Protein AF-A0A521ZSI4-F1 (afdb_monomer)

Foldseek 3Di:
DDDDDDDPPPPPPVVLVVLLVVLVVPPQDPDPVSSVVSSVVVVVVVVCVVVVVQDPDPCSVVSVVVVVVVVVVVVVVVVCVVCPDPVNCVVCVVVVVVVVVVVPDPDDPVHDDDDDDDDPVVVVD

Mean predicted aligned error: 13.72 Å

pLDDT: mean 78.29, std 17.26, range [37.66, 97.56]

Sequence (125 aa):
MSAQLQAQTGALAESVSLLDDIVAKSKVAKTDTEHARAKDIIGELVKEVLDGTVVVSDNLSANIDARIAEIDQLISDQLSEVMHGAEFQKLESSWTGLQYLCKQTSTGEQMKIKVLNTTKKELVK

Structure (mmCIF, N/CA/C/O backbone):
data_AF-A0A521ZSI4-F1
#
_entry.id   AF-A0A521ZSI4-F1
#
loop_
_atom_site.group_PDB
_atom_site.id
_atom_site.type_symbol
_atom_site.label_atom_id
_atom_site.label_alt_id
_atom_site.label_comp_id
_atom_site.label_asym_id
_atom_site.label_entity_id
_atom_site.label_seq_id
_atom_site.pdbx_PDB_ins_code
_atom_site.Cartn_x
_atom_site.Cartn_y
_atom_site.Cartn_z
_atom_site.occupancy
_atom_site.B_iso_or_equiv
_atom_site.auth_seq_id
_atom_site.auth_comp_id
_atom_site.auth_asym_id
_atom_site.auth_atom_id
_atom_site.pdbx_PDB_model_num
ATOM 1 N N . MET A 1 1 ? 47.271 -36.441 -29.310 1.00 38.53 1 MET A N 1
ATOM 2 C CA . MET A 1 1 ? 46.309 -35.672 -30.128 1.00 38.53 1 MET A CA 1
ATOM 3 C C . MET A 1 1 ? 45.160 -35.245 -29.230 1.00 38.53 1 MET A C 1
ATOM 5 O O . MET A 1 1 ? 44.191 -35.973 -29.087 1.00 38.53 1 MET A O 1
ATOM 9 N N . SER A 1 2 ? 45.317 -34.117 -28.545 1.00 38.22 2 SER A N 1
ATOM 10 C CA . SER A 1 2 ? 44.300 -33.514 -27.682 1.00 38.22 2 SER A CA 1
ATOM 11 C C . SER A 1 2 ? 43.728 -32.308 -28.420 1.00 38.22 2 SER A C 1
ATOM 13 O O . SER A 1 2 ? 44.367 -31.259 -28.472 1.00 38.22 2 SER A O 1
ATOM 15 N N . ALA A 1 3 ? 42.578 -32.495 -29.068 1.00 40.09 3 ALA A N 1
ATOM 16 C CA . ALA A 1 3 ? 41.857 -31.422 -29.739 1.00 40.09 3 ALA A CA 1
ATOM 17 C C . ALA A 1 3 ? 41.252 -30.486 -28.681 1.00 40.09 3 ALA A C 1
ATOM 19 O O . ALA A 1 3 ? 40.450 -30.907 -27.849 1.00 40.09 3 ALA A O 1
ATOM 20 N N . GLN A 1 4 ? 41.702 -29.232 -28.698 1.00 40.50 4 GLN A N 1
ATOM 21 C CA . GLN A 1 4 ? 41.215 -28.140 -27.863 1.00 40.50 4 GLN A CA 1
ATOM 22 C C . GLN A 1 4 ? 39.732 -27.858 -28.130 1.00 40.50 4 GLN A C 1
ATOM 24 O O . GLN A 1 4 ? 39.332 -27.587 -29.260 1.00 40.50 4 GLN A O 1
ATOM 29 N N . LEU A 1 5 ? 38.946 -27.858 -27.053 1.00 47.00 5 LEU A N 1
ATOM 30 C CA . LEU A 1 5 ? 37.661 -27.171 -26.962 1.00 47.00 5 LEU A CA 1
ATOM 31 C C . LEU A 1 5 ? 37.909 -25.664 -27.094 1.00 47.00 5 LEU A C 1
ATOM 33 O O . LEU A 1 5 ? 38.501 -25.040 -26.213 1.00 47.00 5 LEU A O 1
ATOM 37 N N . GLN A 1 6 ? 37.484 -25.097 -28.218 1.00 39.09 6 GLN A N 1
ATOM 38 C CA . GLN A 1 6 ? 37.541 -23.668 -28.489 1.00 39.09 6 GLN A CA 1
ATOM 39 C C . GLN A 1 6 ? 36.332 -22.995 -27.827 1.00 39.09 6 GLN A C 1
ATOM 41 O O . GLN A 1 6 ? 35.182 -23.321 -28.116 1.00 39.09 6 GLN A O 1
ATOM 46 N N . ALA A 1 7 ? 36.621 -22.103 -26.882 1.00 38.50 7 ALA A N 1
ATOM 47 C CA . ALA A 1 7 ? 35.649 -21.396 -26.065 1.00 38.50 7 ALA A CA 1
ATOM 48 C C . ALA A 1 7 ? 34.804 -20.415 -26.893 1.00 38.50 7 ALA A C 1
ATOM 50 O O . ALA A 1 7 ? 35.320 -19.516 -27.557 1.00 38.50 7 ALA A O 1
ATOM 51 N N . GLN A 1 8 ? 33.488 -20.574 -26.796 1.00 42.47 8 GLN A N 1
ATOM 52 C CA . GLN A 1 8 ? 32.482 -19.630 -27.261 1.00 42.47 8 GLN A CA 1
ATOM 53 C C . GLN A 1 8 ? 32.229 -18.604 -26.140 1.00 42.47 8 GLN A C 1
ATOM 55 O O . GLN A 1 8 ? 31.272 -18.718 -25.385 1.00 42.47 8 GLN A O 1
ATOM 60 N N . THR A 1 9 ? 33.130 -17.630 -25.983 1.00 37.66 9 THR A N 1
ATOM 61 C CA . THR A 1 9 ? 33.027 -16.549 -24.971 1.00 37.66 9 THR A CA 1
ATOM 62 C C . THR A 1 9 ? 33.033 -15.135 -25.567 1.00 37.66 9 THR A C 1
ATOM 64 O O . THR A 1 9 ? 32.989 -14.159 -24.826 1.00 37.66 9 THR A O 1
ATOM 67 N N . GLY A 1 10 ? 33.040 -14.993 -26.897 1.00 40.00 10 GLY A N 1
ATOM 68 C CA . GLY A 1 10 ? 33.176 -13.691 -27.570 1.00 40.00 10 GLY A CA 1
ATOM 69 C C . GLY A 1 10 ? 31.917 -12.813 -27.628 1.00 40.00 10 GLY A C 1
ATOM 70 O O . GLY A 1 10 ? 32.041 -11.601 -27.726 1.00 40.00 10 GLY A O 1
ATOM 71 N N . ALA A 1 11 ? 30.709 -13.378 -27.530 1.00 42.75 11 ALA A N 1
ATOM 72 C CA . ALA A 1 11 ? 29.473 -12.625 -27.800 1.00 42.75 11 ALA A CA 1
ATOM 73 C C . ALA A 1 11 ? 28.966 -11.759 -26.626 1.00 42.75 11 ALA A C 1
ATOM 75 O O . ALA A 1 11 ? 28.147 -10.870 -26.829 1.00 42.75 11 ALA A O 1
ATOM 76 N N . LEU A 1 12 ? 29.441 -11.998 -25.398 1.00 45.03 12 LEU A N 1
ATOM 77 C CA . LEU A 1 12 ? 28.980 -11.275 -24.201 1.00 45.03 12 LEU A CA 1
ATOM 78 C C . LEU A 1 12 ? 29.824 -10.031 -23.870 1.00 45.03 12 LEU A C 1
ATOM 80 O O . LEU A 1 12 ? 29.385 -9.200 -23.084 1.00 45.03 12 LEU A O 1
ATOM 84 N N . ALA A 1 13 ? 31.022 -9.888 -24.448 1.00 45.75 13 ALA A N 1
ATOM 85 C CA . ALA A 1 13 ? 31.917 -8.763 -24.159 1.00 45.75 13 ALA A CA 1
ATOM 86 C C . ALA A 1 13 ? 31.657 -7.532 -25.054 1.00 45.75 13 ALA A C 1
ATOM 88 O O . ALA A 1 13 ? 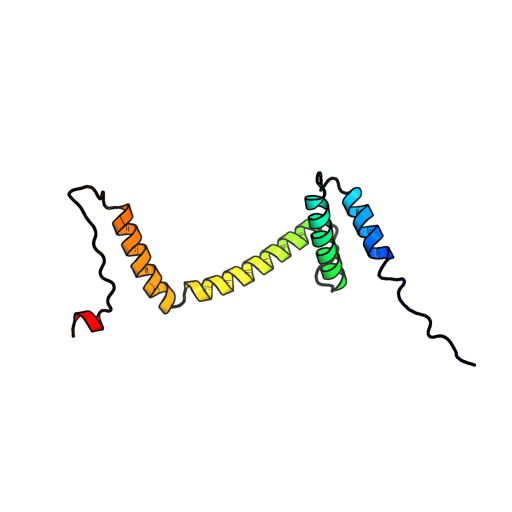31.806 -6.403 -24.594 1.00 45.75 13 ALA A O 1
ATOM 89 N N . GLU A 1 14 ? 31.226 -7.725 -26.307 1.00 52.56 14 GLU A N 1
ATOM 90 C CA . GLU A 1 14 ? 30.925 -6.614 -27.231 1.00 52.56 14 GLU A CA 1
ATOM 91 C C . GLU A 1 14 ? 29.641 -5.856 -26.862 1.00 52.56 14 GLU A C 1
ATOM 93 O O . GLU A 1 14 ? 29.580 -4.634 -27.003 1.00 52.56 14 GLU A O 1
ATOM 98 N N . SER A 1 15 ? 28.625 -6.549 -26.338 1.00 53.12 15 SER A N 1
ATOM 99 C CA . SER A 1 15 ? 27.345 -5.935 -25.963 1.00 53.12 15 SER A CA 1
ATOM 100 C C . SER A 1 15 ? 27.484 -4.944 -24.806 1.00 53.12 15 SER A C 1
ATOM 102 O O . SER A 1 15 ? 26.857 -3.887 -24.824 1.00 53.12 15 SER A O 1
ATOM 104 N N . VAL A 1 16 ? 28.356 -5.235 -23.835 1.00 58.78 16 VAL A N 1
ATOM 105 C CA . VAL A 1 16 ? 28.623 -4.344 -22.695 1.00 58.78 16 VAL A CA 1
ATOM 106 C C . VAL A 1 16 ? 29.277 -3.040 -23.164 1.00 58.78 16 VAL A C 1
ATOM 108 O O . VAL A 1 16 ? 28.875 -1.972 -22.709 1.00 58.78 16 VAL A O 1
ATOM 111 N N . SER A 1 17 ? 30.203 -3.113 -24.130 1.00 71.44 17 SER A N 1
ATOM 112 C CA . SER A 1 17 ? 30.876 -1.935 -24.698 1.00 71.44 17 SER A CA 1
ATOM 113 C C . SER A 1 17 ? 29.936 -1.051 -25.526 1.00 71.44 17 SER A C 1
ATOM 115 O O . SER A 1 17 ? 30.046 0.171 -25.480 1.00 71.44 17 SER A O 1
ATOM 117 N N . LEU A 1 18 ? 29.000 -1.648 -26.271 1.00 74.31 18 LEU A N 1
ATOM 118 C CA . LEU A 1 18 ? 28.000 -0.911 -27.053 1.00 74.31 18 LEU A CA 1
ATOM 119 C C . LEU A 1 18 ? 26.987 -0.182 -26.163 1.00 74.31 18 LEU A C 1
ATOM 121 O O . LEU A 1 18 ? 26.610 0.949 -26.466 1.00 74.31 18 LEU A O 1
ATOM 125 N N . LEU A 1 19 ? 26.566 -0.804 -25.057 1.00 70.69 19 LEU A N 1
ATOM 126 C CA . LEU A 1 19 ? 25.690 -0.164 -24.073 1.00 70.69 19 LEU A CA 1
ATOM 127 C C . LEU A 1 19 ? 26.377 1.039 -23.417 1.00 70.69 19 LEU A C 1
ATOM 129 O O . LEU A 1 19 ? 25.758 2.095 -23.298 1.00 70.69 19 LEU A O 1
ATOM 133 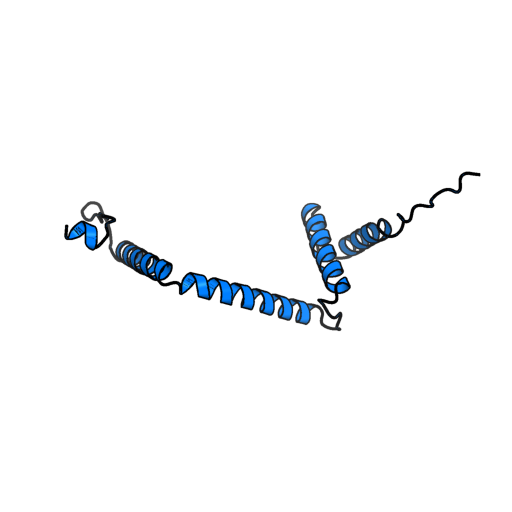N N . ASP A 1 20 ? 27.658 0.913 -23.068 1.00 72.06 20 ASP A N 1
ATOM 134 C CA . ASP A 1 20 ? 28.444 2.021 -22.513 1.00 72.06 20 ASP A CA 1
ATOM 135 C C . ASP A 1 20 ? 28.575 3.190 -23.507 1.00 72.06 20 ASP A C 1
ATOM 137 O O . ASP A 1 20 ? 28.374 4.350 -23.135 1.00 72.06 20 ASP A O 1
ATOM 141 N N . ASP A 1 21 ? 28.787 2.894 -24.792 1.00 75.56 21 ASP A N 1
ATOM 142 C CA . ASP A 1 21 ? 28.822 3.897 -25.863 1.00 75.56 21 ASP A CA 1
ATOM 143 C C . ASP A 1 21 ? 27.470 4.595 -26.090 1.00 75.56 21 ASP A C 1
ATOM 145 O O . ASP A 1 21 ? 27.423 5.796 -26.379 1.00 75.56 21 ASP A O 1
ATOM 149 N N . ILE A 1 22 ? 26.354 3.867 -25.983 1.00 74.75 22 ILE A N 1
ATOM 150 C CA . ILE A 1 22 ? 25.001 4.424 -26.129 1.00 74.75 22 ILE A CA 1
ATOM 151 C C . ILE A 1 22 ? 24.672 5.332 -24.946 1.00 74.75 22 ILE A C 1
ATOM 153 O O . ILE A 1 22 ? 24.191 6.449 -25.151 1.00 74.75 22 ILE A O 1
ATOM 157 N N . VAL A 1 23 ? 24.971 4.893 -23.721 1.00 71.81 23 VAL A N 1
ATOM 158 C CA . VAL A 1 23 ? 24.735 5.683 -22.507 1.00 71.81 23 VAL A CA 1
ATOM 159 C C . VAL A 1 23 ? 25.576 6.962 -22.538 1.00 71.81 23 VAL A C 1
ATOM 161 O O . VAL A 1 23 ? 25.038 8.026 -22.246 1.00 71.81 23 VAL A O 1
ATOM 164 N N . ALA A 1 24 ? 26.843 6.897 -22.965 1.00 71.56 24 ALA A N 1
ATOM 165 C CA . ALA A 1 24 ? 27.718 8.066 -23.098 1.00 71.56 24 ALA A CA 1
ATOM 166 C C . ALA A 1 24 ? 27.250 9.068 -24.173 1.00 71.56 24 ALA A C 1
ATOM 168 O O . ALA A 1 24 ? 27.415 10.278 -24.014 1.00 71.56 24 ALA A O 1
ATOM 169 N N . LYS A 1 25 ? 26.655 8.583 -25.273 1.00 72.00 25 LYS A N 1
ATOM 170 C CA . LYS A 1 25 ? 26.073 9.434 -26.331 1.00 72.00 25 LYS A CA 1
ATOM 171 C C . LYS A 1 25 ? 24.706 9.997 -25.946 1.00 72.00 25 LYS A C 1
ATOM 173 O O . LYS A 1 25 ? 24.325 11.070 -26.421 1.00 72.00 25 LYS A O 1
ATOM 178 N N . SER A 1 26 ? 23.960 9.292 -25.099 1.00 65.31 26 SER A N 1
ATOM 179 C CA . SER A 1 26 ? 22.706 9.780 -24.544 1.00 65.31 26 SER A CA 1
ATOM 180 C C . SER A 1 26 ? 23.028 10.865 -23.511 1.00 65.31 26 SER A C 1
ATOM 182 O O . SER A 1 26 ? 23.752 10.641 -22.549 1.00 65.31 26 SER A O 1
ATOM 184 N N . LYS A 1 27 ? 22.501 12.080 -23.680 1.00 63.28 27 LYS A N 1
ATOM 185 C CA . LYS A 1 27 ? 22.699 13.204 -22.735 1.00 63.28 27 LYS A CA 1
ATOM 186 C C . LYS A 1 27 ? 21.984 12.994 -21.380 1.00 63.28 27 LYS A C 1
ATOM 188 O O . LYS A 1 27 ? 21.557 13.961 -20.755 1.00 63.28 27 LYS A O 1
ATOM 193 N N . VAL A 1 28 ? 21.767 11.744 -20.982 1.00 61.22 28 VAL A N 1
ATOM 194 C CA . VAL A 1 28 ? 20.827 11.308 -19.944 1.00 61.22 28 VAL A CA 1
ATOM 195 C C . VAL A 1 28 ? 21.457 11.334 -18.552 1.00 61.22 28 VAL A C 1
ATOM 197 O O . VAL A 1 28 ? 20.735 11.505 -17.576 1.00 61.22 28 VAL A O 1
ATOM 200 N N . ALA A 1 29 ? 22.783 11.245 -18.442 1.00 57.12 29 ALA A N 1
ATOM 201 C CA . ALA A 1 29 ? 23.469 11.188 -17.158 1.00 57.12 29 ALA A CA 1
ATOM 202 C C . ALA A 1 29 ? 24.545 12.276 -17.049 1.00 57.12 29 ALA A C 1
ATOM 204 O O . ALA A 1 29 ? 25.348 12.479 -17.958 1.00 57.12 29 ALA A O 1
ATOM 205 N N . LYS A 1 30 ? 24.524 13.025 -15.942 1.00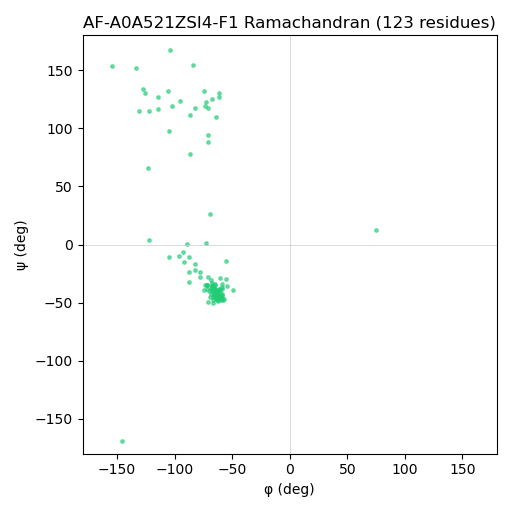 66.19 30 LYS A N 1
ATOM 206 C CA . LYS A 1 30 ? 25.539 14.036 -15.599 1.00 66.19 30 LYS A CA 1
ATOM 207 C C . LYS A 1 30 ? 26.484 13.541 -14.504 1.00 66.19 30 LYS A C 1
ATOM 209 O O . LYS A 1 30 ? 27.490 14.191 -14.234 1.00 66.19 30 LYS A O 1
ATOM 214 N N . THR A 1 31 ? 26.150 12.419 -13.868 1.00 74.25 31 THR A N 1
ATOM 215 C CA . THR A 1 31 ? 26.890 11.808 -12.761 1.00 74.25 31 THR A CA 1
ATOM 216 C C . THR A 1 31 ? 27.061 10.303 -12.976 1.00 74.25 31 THR A C 1
ATOM 218 O O . THR A 1 31 ? 26.226 9.659 -13.613 1.00 74.25 31 THR A O 1
ATOM 221 N N . ASP A 1 32 ? 28.127 9.720 -12.423 1.00 72.88 32 ASP A N 1
ATOM 222 C CA . ASP A 1 32 ? 28.452 8.293 -12.596 1.00 72.88 32 ASP A CA 1
ATOM 223 C C . ASP A 1 32 ? 27.348 7.353 -12.070 1.00 72.88 32 ASP A C 1
ATOM 225 O O . ASP A 1 32 ? 27.131 6.263 -12.600 1.00 72.88 32 ASP A O 1
ATOM 229 N N . THR A 1 33 ? 26.592 7.789 -11.058 1.00 76.44 33 THR A N 1
ATOM 230 C CA . THR A 1 33 ? 25.450 7.044 -10.506 1.00 76.44 33 THR A CA 1
ATOM 231 C C . THR A 1 33 ? 24.244 7.038 -11.446 1.00 76.44 33 THR A C 1
ATOM 233 O O . THR A 1 33 ? 23.569 6.017 -11.579 1.00 76.44 33 THR A O 1
ATOM 236 N N . GLU A 1 34 ? 23.978 8.149 -12.135 1.00 73.88 34 GLU A N 1
ATOM 237 C CA . GLU A 1 34 ? 22.953 8.224 -13.181 1.00 73.88 34 GLU A CA 1
ATOM 238 C C . GLU A 1 34 ? 23.346 7.385 -14.402 1.00 73.88 34 GLU A C 1
ATOM 240 O O . GLU A 1 34 ? 22.48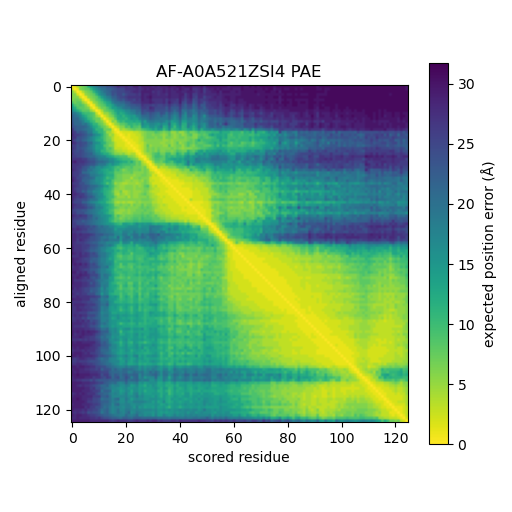1 6.744 -14.996 1.00 73.88 34 GLU A O 1
ATOM 245 N N . HIS A 1 35 ? 24.641 7.333 -14.738 1.00 73.06 35 HIS A N 1
ATOM 246 C CA . HIS A 1 35 ? 25.170 6.499 -15.820 1.00 73.06 35 HIS A CA 1
ATOM 247 C C . HIS A 1 35 ? 24.948 5.008 -15.547 1.00 73.06 35 HIS A C 1
ATOM 249 O O . HIS A 1 35 ? 24.425 4.303 -16.411 1.00 73.06 35 HIS A O 1
ATOM 255 N N . ALA A 1 36 ? 25.285 4.537 -14.342 1.00 77.88 36 ALA A N 1
ATOM 256 C CA . ALA A 1 36 ? 25.047 3.150 -13.942 1.00 77.88 36 ALA A CA 1
ATOM 257 C C . ALA A 1 36 ? 23.552 2.795 -14.004 1.00 77.88 36 ALA A C 1
ATOM 259 O O . ALA A 1 36 ? 23.168 1.797 -14.606 1.00 77.88 36 ALA A O 1
ATOM 260 N N . ARG A 1 37 ? 22.690 3.676 -13.481 1.00 77.00 37 ARG A N 1
ATOM 261 C CA . ARG A 1 37 ? 21.236 3.480 -13.505 1.00 77.00 37 ARG A CA 1
ATOM 262 C C . ARG A 1 37 ? 20.665 3.450 -14.925 1.00 77.00 37 ARG A C 1
ATOM 264 O O . ARG A 1 37 ? 19.793 2.639 -15.218 1.00 77.00 37 ARG A O 1
ATOM 271 N N . ALA A 1 38 ? 21.135 4.335 -15.803 1.00 75.56 38 ALA A N 1
ATOM 272 C CA . ALA A 1 38 ? 20.707 4.369 -17.198 1.00 75.56 38 ALA A CA 1
ATOM 273 C C . ALA A 1 38 ? 21.131 3.098 -17.946 1.00 75.56 38 ALA A C 1
ATOM 275 O O . ALA A 1 38 ? 20.342 2.557 -18.718 1.00 75.56 38 ALA A O 1
ATOM 276 N N . LYS A 1 39 ? 22.343 2.594 -17.681 1.00 78.44 39 LYS A N 1
ATOM 277 C CA . LYS A 1 39 ? 22.838 1.333 -18.242 1.00 78.44 39 LYS A CA 1
ATOM 278 C C . LYS A 1 39 ? 21.959 0.151 -17.838 1.00 78.44 39 LYS A C 1
ATOM 280 O O . LYS A 1 39 ? 21.595 -0.637 -18.705 1.00 78.44 39 LYS A O 1
ATOM 285 N N . ASP A 1 40 ? 21.578 0.067 -16.566 1.00 81.06 40 ASP A N 1
ATOM 286 C CA . ASP A 1 40 ? 20.709 -1.003 -16.067 1.00 81.06 40 ASP A CA 1
ATOM 287 C C . ASP A 1 40 ? 19.320 -0.958 -16.723 1.00 81.06 40 ASP A C 1
ATOM 289 O O . ASP A 1 40 ? 18.825 -1.977 -17.200 1.00 81.06 40 ASP A O 1
ATOM 293 N N . ILE A 1 41 ? 18.715 0.233 -16.827 1.00 79.12 41 ILE A N 1
ATOM 294 C CA . ILE A 1 41 ? 17.391 0.419 -17.448 1.00 79.12 41 ILE A CA 1
ATOM 295 C C . ILE A 1 41 ? 17.416 0.050 -18.937 1.00 79.12 41 ILE A C 1
ATOM 297 O O . ILE A 1 41 ? 16.533 -0.658 -19.418 1.00 79.12 41 ILE A O 1
ATOM 301 N N . ILE A 1 42 ? 18.424 0.520 -19.678 1.00 78.81 42 ILE A N 1
ATOM 302 C CA . ILE A 1 42 ? 18.563 0.212 -21.108 1.00 78.81 42 ILE A CA 1
ATOM 303 C C . ILE A 1 42 ? 18.872 -1.278 -21.303 1.00 78.81 42 ILE A C 1
ATOM 305 O O . ILE A 1 42 ? 18.366 -1.883 -22.244 1.00 78.81 42 ILE A O 1
ATOM 309 N N . GLY A 1 43 ? 19.664 -1.879 -20.412 1.00 82.00 43 GLY A N 1
ATOM 310 C CA . GLY A 1 43 ? 19.956 -3.309 -20.423 1.00 82.00 43 GLY A CA 1
ATOM 311 C C . GLY A 1 43 ? 18.700 -4.168 -20.270 1.00 82.00 43 GLY A C 1
ATOM 312 O O . GLY A 1 43 ? 18.503 -5.092 -21.060 1.00 82.00 43 GLY A O 1
ATOM 313 N N . GLU A 1 44 ? 17.826 -3.838 -19.316 1.00 82.00 44 GLU A N 1
ATOM 314 C CA . GLU A 1 44 ? 16.563 -4.564 -19.133 1.00 82.00 44 GLU A CA 1
ATOM 315 C C . GLU A 1 44 ? 15.617 -4.354 -20.323 1.00 82.00 44 GLU A C 1
ATOM 317 O O . GLU A 1 44 ? 15.055 -5.318 -20.834 1.00 82.00 44 GLU A O 1
ATOM 322 N N . LEU A 1 45 ? 15.526 -3.131 -20.860 1.00 74.44 45 LEU A N 1
ATOM 323 C CA . LEU A 1 45 ? 14.722 -2.855 -22.055 1.00 74.44 45 LEU A CA 1
ATOM 324 C C . LEU A 1 45 ? 15.176 -3.692 -23.260 1.00 74.44 45 LEU A C 1
ATOM 326 O O . LEU A 1 45 ? 14.351 -4.263 -23.970 1.00 74.44 45 LEU A O 1
ATOM 330 N N . VAL A 1 46 ? 16.487 -3.777 -23.507 1.00 79.38 46 VAL A N 1
ATOM 331 C CA . VAL A 1 46 ? 17.034 -4.589 -24.606 1.00 79.38 46 VAL A CA 1
ATOM 332 C C . VAL A 1 46 ? 16.693 -6.063 -24.408 1.00 79.38 46 VAL A C 1
ATOM 334 O O . VAL A 1 46 ? 16.352 -6.745 -25.372 1.00 79.38 46 VAL A O 1
ATOM 337 N N . LYS A 1 47 ? 16.743 -6.552 -23.170 1.00 80.50 47 LYS A N 1
ATOM 338 C CA . LYS A 1 47 ? 16.371 -7.925 -22.839 1.00 80.50 47 LYS A CA 1
ATOM 339 C C . LYS A 1 47 ? 14.882 -8.191 -23.088 1.00 80.50 47 LYS A C 1
ATOM 341 O O . LYS A 1 47 ? 14.563 -9.169 -23.752 1.00 80.50 47 LYS A O 1
ATOM 346 N N . GLU A 1 48 ? 13.989 -7.294 -22.676 1.00 72.69 48 GLU A N 1
ATOM 347 C CA . GLU A 1 48 ? 12.545 -7.418 -22.938 1.00 72.69 48 GLU A CA 1
ATOM 348 C C . GLU A 1 48 ? 12.193 -7.339 -24.436 1.00 72.69 48 GLU A C 1
ATOM 350 O O . GLU A 1 48 ? 11.287 -8.033 -24.910 1.00 72.69 48 GLU A O 1
ATOM 355 N N . VAL A 1 49 ? 12.925 -6.524 -25.205 1.00 73.00 49 VAL A N 1
ATOM 356 C CA . VAL A 1 49 ? 12.810 -6.464 -26.672 1.00 73.00 49 VAL A CA 1
ATOM 357 C C . VAL A 1 49 ? 13.267 -7.781 -27.309 1.00 73.00 49 VAL A C 1
ATOM 359 O O . VAL A 1 49 ? 12.599 -8.287 -28.211 1.00 73.00 49 VAL A O 1
ATOM 362 N N . LEU A 1 50 ? 14.378 -8.361 -26.840 1.00 75.38 50 LEU A N 1
ATOM 363 C CA . LEU A 1 50 ? 14.896 -9.647 -27.329 1.00 75.38 50 LEU A CA 1
ATOM 364 C C . LEU A 1 50 ? 13.982 -10.826 -26.972 1.00 75.38 50 LEU A C 1
ATOM 366 O O . LEU A 1 50 ? 13.813 -11.727 -27.792 1.00 75.38 50 LEU A O 1
ATO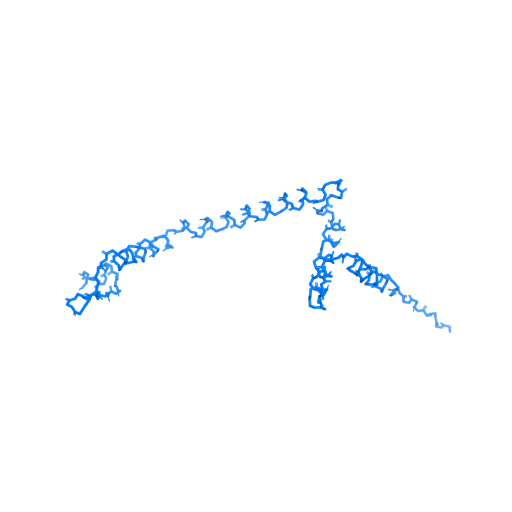M 370 N N . ASP A 1 51 ? 13.344 -10.782 -25.802 1.00 74.94 51 ASP A N 1
ATOM 371 C CA . ASP A 1 51 ? 12.338 -11.756 -25.364 1.00 74.94 51 ASP A CA 1
ATOM 372 C C . ASP A 1 51 ? 10.997 -11.605 -26.121 1.00 74.94 51 ASP A C 1
ATOM 374 O O . ASP A 1 51 ? 10.045 -12.344 -25.871 1.00 74.94 51 ASP A O 1
ATOM 378 N N . GLY A 1 52 ? 10.903 -10.663 -27.071 1.00 64.56 52 GLY A N 1
ATOM 379 C CA . GLY A 1 52 ? 9.737 -10.467 -27.938 1.00 64.56 52 GLY A CA 1
ATOM 380 C C . GLY A 1 52 ? 8.547 -9.803 -27.245 1.00 64.56 52 GLY A C 1
ATOM 381 O O . GLY A 1 52 ? 7.445 -9.794 -27.790 1.00 64.56 52 GLY A O 1
ATOM 382 N N . THR A 1 53 ? 8.762 -9.242 -26.054 1.00 60.22 53 THR A N 1
ATOM 383 C CA . THR A 1 53 ? 7.719 -8.606 -25.237 1.00 60.22 53 THR A CA 1
ATOM 384 C C . THR A 1 53 ? 7.438 -7.167 -25.688 1.00 60.22 53 THR A C 1
ATOM 386 O O . THR A 1 53 ? 6.342 -6.650 -25.473 1.00 60.22 53 THR A O 1
ATOM 389 N N . VAL A 1 54 ? 8.392 -6.529 -26.380 1.00 58.66 54 VAL A N 1
ATOM 390 C CA . VAL A 1 54 ? 8.261 -5.171 -26.927 1.00 58.66 54 VAL A CA 1
ATOM 391 C C . VAL A 1 54 ? 8.487 -5.190 -28.440 1.00 58.66 54 VAL A C 1
ATOM 393 O O . VAL A 1 54 ? 9.587 -5.462 -28.917 1.00 58.66 54 VAL A O 1
ATOM 396 N N . VAL A 1 55 ? 7.450 -4.861 -29.215 1.00 60.78 55 VAL A N 1
ATOM 397 C CA . VAL A 1 55 ? 7.581 -4.635 -30.663 1.00 60.78 55 VAL A CA 1
ATOM 398 C C . VAL A 1 55 ? 8.271 -3.288 -30.868 1.00 60.78 55 VAL A C 1
ATOM 400 O O . VAL A 1 55 ? 7.755 -2.255 -30.449 1.00 60.78 55 VAL A O 1
ATOM 403 N N . VAL A 1 56 ? 9.435 -3.271 -31.517 1.00 57.66 56 VAL A N 1
ATOM 404 C CA . VAL A 1 56 ? 10.098 -2.018 -31.904 1.00 57.66 56 VAL A CA 1
ATOM 405 C C . VAL A 1 56 ? 9.288 -1.387 -33.040 1.00 57.66 56 VAL A C 1
ATOM 407 O O . VAL A 1 56 ? 9.438 -1.759 -34.201 1.00 57.66 56 VAL A O 1
ATOM 410 N N . SER A 1 57 ? 8.374 -0.480 -32.699 1.00 60.91 57 SER A N 1
ATOM 411 C CA . SER A 1 57 ? 7.659 0.372 -33.652 1.00 60.91 57 SER A CA 1
ATOM 412 C C . SER A 1 57 ? 8.231 1.790 -33.618 1.00 60.91 57 SER A C 1
ATOM 414 O O . SER A 1 57 ? 8.966 2.149 -32.695 1.00 60.91 57 SER A O 1
ATOM 416 N N . ASP A 1 58 ? 7.864 2.621 -34.598 1.00 62.97 58 ASP A N 1
ATOM 417 C CA . ASP A 1 58 ? 8.297 4.026 -34.690 1.00 62.97 58 ASP A CA 1
ATOM 418 C C . ASP A 1 58 ? 7.968 4.860 -33.431 1.00 62.97 58 ASP A C 1
ATOM 420 O O . ASP A 1 58 ? 8.530 5.936 -33.239 1.00 62.97 58 ASP A O 1
ATOM 424 N N . ASN A 1 59 ? 7.098 4.354 -32.541 1.00 68.12 59 ASN A N 1
ATOM 425 C CA . ASN A 1 59 ? 6.719 4.980 -31.275 1.00 68.12 59 ASN A CA 1
ATOM 426 C C . ASN A 1 59 ? 6.997 4.063 -30.071 1.00 68.12 59 ASN A C 1
ATOM 428 O O . ASN A 1 59 ? 6.077 3.660 -29.360 1.00 68.12 59 ASN A O 1
ATOM 432 N N . LEU A 1 60 ? 8.275 3.779 -29.803 1.00 72.75 60 LEU A N 1
ATOM 433 C CA . LEU A 1 60 ? 8.714 3.058 -28.599 1.00 72.75 60 LEU A CA 1
ATOM 434 C C . LEU A 1 60 ? 8.100 3.633 -27.309 1.00 72.75 60 LEU A C 1
ATOM 436 O O . LEU A 1 60 ? 7.688 2.871 -26.440 1.00 72.75 60 LEU A O 1
ATOM 440 N N . SER A 1 61 ? 7.976 4.961 -27.205 1.00 78.00 61 SER A N 1
ATOM 441 C CA . SER A 1 61 ? 7.336 5.621 -26.060 1.00 78.00 61 SER A CA 1
ATOM 442 C C . SER A 1 61 ? 5.886 5.176 -25.857 1.00 78.00 61 SER A C 1
ATOM 444 O O . SER A 1 61 ? 5.514 4.847 -24.740 1.00 78.00 61 SER A O 1
ATOM 446 N N . ALA A 1 62 ? 5.098 5.067 -26.931 1.00 78.62 62 ALA A N 1
ATOM 447 C CA . ALA A 1 62 ? 3.707 4.628 -26.835 1.00 78.62 62 ALA A CA 1
ATOM 448 C C . ALA A 1 62 ? 3.589 3.154 -26.411 1.00 78.62 62 ALA A C 1
ATOM 450 O O . ALA A 1 62 ? 2.661 2.793 -25.692 1.00 78.62 62 ALA A O 1
ATOM 451 N N . ASN A 1 63 ? 4.538 2.303 -26.818 1.00 78.19 63 ASN A N 1
ATOM 452 C CA . ASN A 1 63 ? 4.577 0.911 -26.362 1.00 78.19 63 ASN A CA 1
ATOM 453 C C . ASN A 1 63 ? 4.965 0.814 -24.884 1.00 78.19 63 ASN A C 1
ATOM 455 O O . ASN A 1 63 ? 4.379 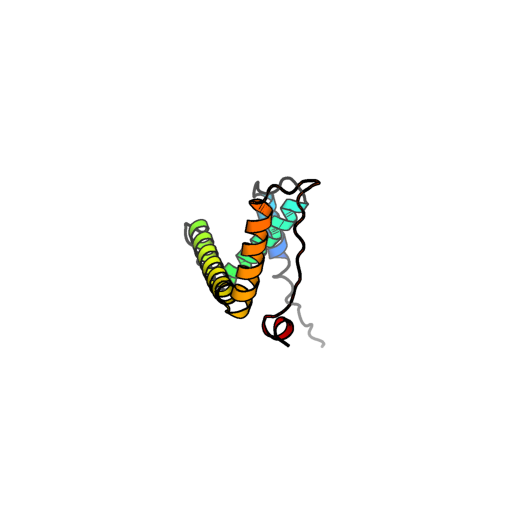0.016 -24.161 1.00 78.19 63 ASN A O 1
ATOM 459 N N . ILE A 1 64 ? 5.919 1.630 -24.425 1.00 81.56 64 ILE A N 1
ATOM 460 C CA . ILE A 1 64 ? 6.278 1.710 -23.003 1.00 81.56 64 ILE A CA 1
ATOM 461 C C . ILE A 1 64 ? 5.070 2.172 -22.183 1.00 81.56 64 ILE A C 1
ATOM 463 O O . ILE A 1 64 ? 4.743 1.529 -21.192 1.00 81.56 64 ILE A O 1
ATOM 467 N N . ASP A 1 65 ? 4.361 3.214 -22.622 1.00 84.62 65 ASP A N 1
ATOM 468 C CA . ASP A 1 65 ? 3.156 3.702 -21.942 1.00 84.62 65 ASP A CA 1
ATOM 469 C C . ASP A 1 65 ? 2.062 2.622 -21.875 1.00 84.62 65 ASP A C 1
ATOM 471 O O . ASP A 1 65 ? 1.436 2.434 -20.831 1.00 84.62 65 ASP A O 1
ATOM 475 N N . ALA A 1 66 ? 1.865 1.858 -22.956 1.00 85.06 66 ALA A N 1
ATOM 476 C CA . ALA A 1 66 ? 0.930 0.734 -22.968 1.00 85.06 66 ALA A CA 1
ATOM 477 C C . ALA A 1 66 ? 1.334 -0.367 -21.973 1.00 85.06 66 ALA A C 1
ATOM 479 O O . ALA A 1 66 ? 0.490 -0.872 -21.236 1.00 85.06 66 ALA A O 1
ATOM 480 N N . ARG A 1 67 ? 2.627 -0.704 -21.897 1.00 82.31 67 ARG A N 1
ATOM 481 C CA . ARG A 1 67 ? 3.142 -1.687 -20.931 1.00 82.31 67 ARG A CA 1
ATOM 482 C C . ARG A 1 67 ? 3.034 -1.203 -19.488 1.00 82.31 67 ARG A C 1
ATOM 484 O O . ARG A 1 67 ? 2.697 -2.001 -18.618 1.00 82.31 67 ARG A O 1
ATOM 491 N N . ILE A 1 68 ? 3.264 0.084 -19.228 1.00 88.19 68 ILE A N 1
ATOM 492 C CA . ILE A 1 68 ? 3.033 0.685 -17.908 1.00 88.19 68 ILE A CA 1
ATOM 493 C C . ILE A 1 68 ? 1.555 0.549 -17.533 1.00 88.19 68 ILE A C 1
ATOM 495 O O . ILE A 1 68 ? 1.259 0.077 -16.442 1.00 88.19 68 ILE A O 1
ATOM 499 N N . ALA A 1 69 ? 0.633 0.862 -18.448 1.00 91.38 69 ALA A N 1
ATOM 500 C CA . ALA A 1 69 ? -0.799 0.723 -18.195 1.00 91.38 69 ALA A CA 1
ATOM 501 C C . ALA A 1 69 ? -1.217 -0.732 -17.905 1.00 91.38 69 ALA A C 1
ATOM 503 O O . ALA A 1 69 ? -2.049 -0.967 -17.031 1.00 91.38 69 ALA A O 1
ATOM 504 N N . GLU A 1 70 ? -0.630 -1.715 -18.596 1.00 90.75 70 GLU A N 1
ATOM 505 C CA . GLU A 1 70 ? -0.848 -3.139 -18.303 1.00 90.75 70 GLU A CA 1
ATOM 506 C C . GLU A 1 70 ? -0.384 -3.506 -16.885 1.00 90.75 70 GLU A C 1
ATOM 508 O O . GLU A 1 70 ? -1.110 -4.172 -16.146 1.00 90.75 70 GLU A O 1
ATOM 513 N N . ILE A 1 71 ? 0.806 -3.050 -16.482 1.00 92.31 71 ILE A N 1
ATOM 514 C CA . ILE A 1 71 ? 1.342 -3.282 -15.133 1.00 92.31 71 ILE A CA 1
ATOM 515 C C . ILE A 1 71 ? 0.468 -2.596 -14.078 1.00 92.31 71 ILE A C 1
ATOM 517 O O . ILE A 1 71 ? 0.115 -3.219 -13.076 1.00 92.31 71 ILE A O 1
ATOM 521 N N . ASP A 1 72 ? 0.078 -1.344 -14.312 1.00 96.25 72 ASP A N 1
ATOM 522 C CA . ASP A 1 72 ? -0.780 -0.578 -13.411 1.00 96.25 72 ASP A CA 1
ATOM 523 C C . ASP A 1 72 ? -2.140 -1.251 -13.236 1.00 96.25 72 ASP A C 1
ATOM 525 O O . ASP A 1 72 ? -2.657 -1.292 -12.118 1.00 96.25 72 ASP A O 1
ATOM 529 N N . GLN A 1 73 ? -2.704 -1.826 -14.301 1.00 96.62 73 GLN A N 1
ATOM 530 C CA . GLN A 1 73 ? -3.945 -2.588 -14.222 1.00 96.62 73 GLN A CA 1
ATOM 531 C C . GLN A 1 73 ? -3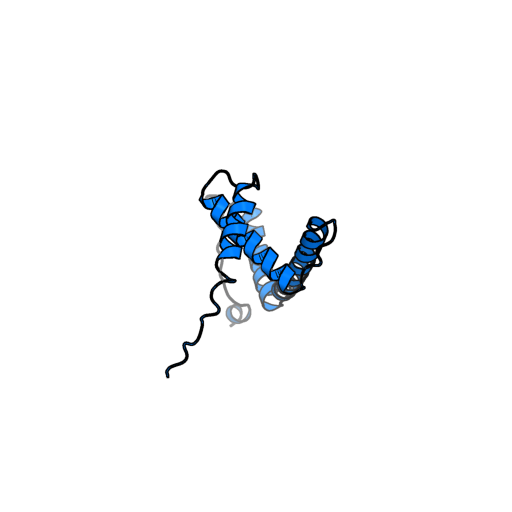.776 -3.828 -13.337 1.00 96.62 73 GLN A C 1
ATOM 533 O O . GLN A 1 73 ? -4.572 -4.036 -12.426 1.00 96.62 73 GLN A O 1
ATOM 538 N N . LEU A 1 74 ? -2.708 -4.608 -13.535 1.00 96.38 74 LEU A N 1
ATOM 539 C CA . LEU A 1 74 ? -2.434 -5.800 -12.725 1.00 96.38 74 LEU A CA 1
ATOM 540 C C . LEU A 1 74 ? -2.251 -5.460 -11.240 1.00 96.38 74 LEU A C 1
ATOM 542 O O . LEU A 1 74 ? -2.800 -6.136 -10.367 1.00 96.38 74 LEU A O 1
ATOM 546 N N . ILE A 1 75 ? -1.499 -4.396 -10.949 1.00 96.69 75 ILE A N 1
ATOM 547 C CA . ILE A 1 75 ? -1.289 -3.918 -9.579 1.00 96.69 75 ILE A CA 1
ATOM 548 C C . ILE A 1 75 ? -2.605 -3.405 -8.991 1.00 96.69 75 ILE A C 1
ATOM 550 O O . ILE A 1 75 ? -2.913 -3.709 -7.839 1.00 96.69 75 ILE A O 1
ATOM 554 N N . SER A 1 76 ? -3.389 -2.652 -9.765 1.00 97.56 76 SER A N 1
ATOM 555 C CA . SER A 1 76 ? -4.677 -2.108 -9.328 1.00 97.56 76 SER A CA 1
ATOM 556 C C . SER A 1 76 ? -5.678 -3.210 -9.013 1.00 97.56 76 SER A C 1
ATOM 558 O O . SER A 1 76 ? -6.361 -3.122 -7.993 1.00 97.56 76 SER A O 1
ATOM 560 N N . ASP A 1 77 ? -5.738 -4.264 -9.826 1.00 97.06 77 ASP A N 1
ATOM 561 C CA . ASP A 1 77 ? -6.615 -5.410 -9.593 1.00 97.06 77 ASP A CA 1
ATOM 562 C C . ASP A 1 77 ? -6.208 -6.141 -8.308 1.00 97.06 77 ASP A C 1
ATOM 564 O O . ASP A 1 77 ? -7.038 -6.371 -7.426 1.00 97.06 77 ASP A O 1
ATOM 568 N N . GLN A 1 78 ? -4.911 -6.412 -8.129 1.00 96.94 78 GLN A N 1
ATOM 569 C CA . GLN A 1 78 ? -4.420 -7.073 -6.920 1.00 96.94 78 GLN A CA 1
ATOM 570 C C . GLN A 1 78 ? -4.648 -6.225 -5.662 1.00 96.94 78 GLN A C 1
ATOM 572 O O . GLN A 1 78 ? -5.061 -6.740 -4.620 1.00 96.94 78 GLN A O 1
ATOM 577 N N . LEU A 1 79 ? -4.391 -4.921 -5.745 1.00 96.56 79 LEU A N 1
ATOM 578 C CA . LEU A 1 79 ? -4.644 -3.998 -4.648 1.00 96.56 79 LEU A CA 1
ATOM 579 C C . LEU A 1 79 ? -6.139 -3.914 -4.334 1.00 96.56 79 LEU A C 1
ATOM 581 O O . LEU A 1 79 ? -6.511 -3.884 -3.162 1.00 96.56 79 LEU A O 1
ATOM 585 N N . SER A 1 80 ? -6.994 -3.917 -5.356 1.00 96.69 80 SER A N 1
ATOM 586 C CA . SER A 1 80 ? -8.444 -3.888 -5.180 1.00 96.69 80 SER A CA 1
ATOM 587 C C . SER A 1 80 ? -8.923 -5.115 -4.418 1.00 96.69 80 SER A C 1
ATOM 589 O O . SER A 1 80 ? -9.678 -4.950 -3.463 1.00 96.69 80 SER A O 1
ATOM 591 N N . GLU A 1 81 ? -8.435 -6.313 -4.741 1.00 95.94 81 GLU A N 1
ATOM 592 C CA . GLU A 1 81 ? -8.766 -7.532 -3.990 1.00 95.94 81 GLU A CA 1
ATOM 593 C C . GLU A 1 81 ? -8.368 -7.430 -2.507 1.00 95.94 81 GLU A C 1
ATOM 595 O O . GLU A 1 81 ? -9.151 -7.771 -1.618 1.00 95.94 81 GLU A O 1
ATOM 600 N N . VAL A 1 82 ? -7.179 -6.893 -2.210 1.00 94.56 82 VAL A N 1
ATOM 601 C CA . VAL A 1 82 ? -6.717 -6.719 -0.821 1.00 94.56 82 VAL A CA 1
ATOM 602 C C . VAL A 1 82 ? -7.565 -5.686 -0.072 1.00 94.56 82 VAL A C 1
ATOM 604 O O . VAL A 1 82 ? -8.020 -5.949 1.043 1.00 94.56 82 VAL A O 1
ATOM 607 N N . MET A 1 83 ? -7.808 -4.524 -0.683 1.00 93.88 83 MET A N 1
ATOM 608 C CA . MET A 1 83 ? -8.550 -3.418 -0.068 1.00 93.88 83 MET A CA 1
ATOM 609 C C . MET A 1 83 ? -10.035 -3.744 0.130 1.00 93.88 83 MET A C 1
ATOM 611 O O . MET A 1 83 ? -10.650 -3.265 1.082 1.00 93.88 83 MET A O 1
ATOM 615 N N . HIS A 1 84 ? -10.623 -4.572 -0.739 1.00 96.06 84 HIS A N 1
ATOM 616 C CA . HIS A 1 84 ? -12.025 -4.985 -0.635 1.00 96.06 84 HIS A CA 1
ATOM 617 C C . HIS A 1 84 ? -12.238 -6.245 0.215 1.00 96.06 84 HIS A C 1
ATOM 619 O O . HIS A 1 84 ? -13.378 -6.664 0.429 1.00 96.06 84 HIS A O 1
ATOM 625 N N . GLY A 1 85 ? -11.171 -6.827 0.767 1.00 96.81 85 GLY A N 1
ATOM 626 C CA . GLY A 1 85 ? -11.270 -7.936 1.706 1.00 96.81 85 GLY A CA 1
ATOM 627 C C . GLY A 1 85 ? -12.044 -7.554 2.974 1.00 96.81 85 GLY A C 1
ATOM 628 O O . GLY A 1 85 ? -11.734 -6.566 3.641 1.00 96.81 85 GLY A O 1
ATOM 629 N N . ALA A 1 86 ? -13.030 -8.371 3.361 1.00 95.00 86 ALA A N 1
ATOM 630 C CA . ALA A 1 86 ? -13.920 -8.081 4.492 1.00 95.00 86 ALA A CA 1
ATOM 631 C C . ALA A 1 86 ? -13.181 -7.897 5.834 1.00 95.00 86 ALA A C 1
ATOM 633 O O . ALA A 1 86 ? -13.596 -7.098 6.676 1.00 95.00 86 ALA A O 1
ATOM 634 N N . GLU A 1 87 ? -12.082 -8.626 6.048 1.00 93.38 87 GLU A N 1
ATOM 635 C CA . GLU A 1 87 ? -11.257 -8.483 7.251 1.00 93.38 87 GLU A CA 1
ATOM 636 C C . GLU A 1 87 ? -10.529 -7.135 7.283 1.00 93.38 87 GLU A C 1
ATOM 638 O O . GLU A 1 87 ? -10.530 -6.461 8.318 1.00 93.38 87 GLU A O 1
ATOM 643 N N . PHE A 1 88 ? -9.974 -6.717 6.141 1.00 95.56 88 PHE A N 1
ATOM 644 C CA . PHE A 1 88 ? -9.285 -5.440 6.002 1.00 95.56 88 PHE A CA 1
ATOM 645 C C . PHE A 1 88 ? -10.262 -4.273 6.151 1.00 95.56 88 PHE A C 1
ATOM 647 O O . PHE A 1 88 ? -10.052 -3.422 7.011 1.00 95.56 88 PHE A O 1
ATOM 654 N N . GLN A 1 89 ? -11.387 -4.283 5.431 1.00 96.06 89 GLN A N 1
ATOM 655 C CA . GLN A 1 89 ? -12.403 -3.226 5.513 1.00 96.06 89 GLN A CA 1
ATOM 656 C C . GLN A 1 89 ? -12.979 -3.056 6.923 1.00 96.06 89 GLN A C 1
ATOM 658 O O . GLN A 1 89 ? -13.252 -1.940 7.374 1.00 96.06 89 GLN A O 1
ATOM 663 N N . LYS A 1 90 ? -13.159 -4.151 7.670 1.00 92.69 90 LYS A N 1
ATOM 664 C CA . LYS A 1 90 ? -13.618 -4.084 9.064 1.00 92.69 90 LYS A CA 1
ATOM 665 C C . LYS A 1 90 ? -12.614 -3.355 9.960 1.00 92.69 90 LYS A C 1
ATOM 667 O O . LYS A 1 90 ? -13.007 -2.575 10.832 1.00 92.69 90 LYS A O 1
ATOM 672 N N . LEU A 1 91 ? -11.325 -3.617 9.764 1.00 93.12 91 LEU A N 1
ATOM 673 C CA . LEU A 1 91 ? -10.264 -2.938 10.496 1.00 93.12 91 LEU A CA 1
ATOM 674 C C . LEU A 1 91 ? -10.149 -1.476 10.041 1.00 93.12 91 LEU A C 1
ATOM 676 O O . LEU A 1 91 ? -10.188 -0.572 10.874 1.00 93.12 91 LEU A O 1
ATOM 680 N N . GLU A 1 92 ? -10.088 -1.244 8.732 1.00 95.62 92 GLU A N 1
ATOM 681 C CA . GLU A 1 92 ? -9.958 0.073 8.110 1.00 95.62 92 GLU A CA 1
ATOM 682 C C . GLU A 1 92 ? -11.098 1.006 8.519 1.00 95.62 92 GLU A C 1
ATOM 684 O O . GLU A 1 92 ? -10.843 2.122 8.959 1.00 95.62 92 GLU A O 1
ATOM 689 N N . SER A 1 93 ? -12.351 0.556 8.451 1.00 93.19 93 SER A N 1
ATOM 690 C CA . SER A 1 93 ? -13.509 1.359 8.871 1.00 93.19 93 SER A CA 1
ATOM 691 C C . SER A 1 93 ? -13.423 1.796 10.338 1.00 93.19 93 SER A C 1
ATOM 693 O O . SER A 1 93 ? -13.738 2.945 10.659 1.00 93.19 93 SER A O 1
ATOM 695 N N . SER A 1 94 ? -12.929 0.925 11.225 1.00 93.00 94 SER A N 1
ATOM 696 C CA . SER A 1 94 ? -12.738 1.243 12.646 1.00 93.00 94 SER A CA 1
ATOM 697 C C . SER A 1 94 ? -11.650 2.307 12.845 1.00 93.00 94 SER A C 1
ATOM 699 O O . SER A 1 94 ? -11.846 3.272 13.587 1.00 93.00 94 SER A O 1
ATOM 701 N N . TRP A 1 95 ? -10.515 2.171 12.152 1.00 94.88 95 TRP A N 1
ATOM 702 C CA . TRP A 1 95 ? -9.390 3.107 12.253 1.00 94.88 95 TRP A CA 1
ATOM 703 C C . TRP A 1 95 ? -9.636 4.434 11.543 1.00 94.88 95 TRP A C 1
ATOM 705 O O . TRP A 1 95 ? -9.296 5.480 12.089 1.00 94.88 95 TRP A O 1
ATOM 715 N N . THR A 1 96 ? -10.267 4.427 10.374 1.00 95.62 96 THR A N 1
ATOM 716 C CA . THR A 1 96 ? -10.642 5.645 9.649 1.00 95.62 96 THR A CA 1
ATOM 717 C C . THR A 1 96 ? -11.683 6.436 10.434 1.00 95.62 96 THR A C 1
ATOM 719 O O . THR A 1 96 ? -11.574 7.658 10.535 1.00 95.62 96 THR A O 1
ATOM 722 N N . GLY A 1 97 ? -12.635 5.756 11.083 1.00 94.25 97 GLY A N 1
ATOM 723 C CA . GLY A 1 97 ? -13.573 6.384 12.015 1.00 94.25 97 GLY A CA 1
ATOM 724 C C . GLY A 1 97 ? -12.880 7.010 13.231 1.00 94.25 97 GLY A C 1
ATOM 725 O O . GLY A 1 97 ? -13.161 8.157 13.581 1.00 94.25 97 GLY A O 1
ATOM 726 N N . LEU A 1 98 ? -11.923 6.305 13.846 1.00 94.31 98 LEU A N 1
ATOM 727 C CA . LEU A 1 98 ? -11.119 6.856 14.945 1.00 94.31 98 LEU A CA 1
ATOM 728 C C . LEU A 1 98 ? -10.278 8.057 14.489 1.00 94.31 98 LEU A C 1
ATOM 730 O O . LEU A 1 98 ? -10.223 9.075 15.175 1.00 94.31 98 LEU A O 1
ATOM 734 N N . GLN A 1 99 ? -9.656 7.965 13.316 1.00 95.19 99 GLN A N 1
ATOM 735 C CA . GLN A 1 99 ? -8.870 9.048 12.737 1.00 95.19 99 GLN A CA 1
ATOM 736 C C . GLN A 1 99 ? -9.738 10.276 12.452 1.00 95.19 99 GLN A C 1
ATOM 738 O O . GLN A 1 99 ? -9.314 11.404 12.704 1.00 95.19 99 GLN A O 1
ATOM 743 N N . TYR A 1 100 ? -10.962 10.071 11.962 1.00 95.75 100 TYR A N 1
ATOM 744 C CA . TYR A 1 100 ? -11.943 11.136 11.795 1.00 95.75 100 TYR A CA 1
ATOM 745 C C . TYR A 1 100 ? -12.275 11.804 13.135 1.00 95.75 100 TYR A C 1
ATOM 747 O O . TYR A 1 100 ? -12.201 13.028 13.233 1.00 95.75 100 TYR A O 1
ATOM 755 N N . LEU A 1 101 ? -12.554 11.018 14.181 1.00 93.88 101 LEU A N 1
ATOM 756 C CA . LEU A 1 101 ? -12.822 11.534 15.525 1.00 93.88 101 LEU A CA 1
ATOM 757 C C . LEU A 1 101 ? -11.657 12.389 16.045 1.00 93.88 101 LEU A C 1
ATOM 759 O O . LEU A 1 101 ? -11.882 13.497 16.528 1.00 93.88 101 LEU A O 1
ATOM 763 N N . CYS A 1 102 ? -10.422 11.907 15.910 1.00 92.94 102 CYS A N 1
ATOM 764 C CA . CYS A 1 102 ? -9.228 12.640 16.327 1.00 92.94 102 CYS A CA 1
ATOM 765 C C . CYS A 1 102 ? -9.036 13.940 15.535 1.00 92.94 102 CYS A C 1
ATOM 767 O O . CYS A 1 102 ? -8.684 14.959 16.117 1.00 92.94 102 CYS A O 1
ATOM 769 N N . LYS A 1 103 ? -9.285 13.927 14.219 1.00 93.50 103 LYS A N 1
ATOM 770 C CA . LYS A 1 103 ? -9.134 15.114 13.362 1.00 93.50 103 LYS A CA 1
ATOM 771 C C . LYS A 1 103 ? -10.208 16.175 13.594 1.00 93.50 103 LYS A C 1
ATOM 773 O O . LYS A 1 103 ? -9.917 17.356 13.456 1.00 93.50 103 LYS A O 1
ATOM 778 N N . GLN A 1 104 ? -11.438 15.763 13.893 1.00 94.06 104 GLN A N 1
ATOM 779 C CA . GLN A 1 104 ? -12.580 16.672 14.051 1.00 94.06 104 GLN A CA 1
ATOM 780 C C . GLN A 1 104 ? -12.812 17.120 15.497 1.00 94.06 104 GLN A C 1
ATOM 782 O O . GLN A 1 104 ? -13.653 17.978 15.750 1.00 94.06 104 GLN A O 1
ATOM 787 N N . THR A 1 105 ? -12.069 16.565 16.454 1.00 92.00 105 THR A N 1
ATOM 788 C CA . THR A 1 105 ? -12.153 16.972 17.857 1.00 92.00 105 THR A CA 1
ATOM 789 C C . THR A 1 105 ? -10.975 17.871 18.201 1.00 92.00 105 THR A C 1
ATOM 791 O O . THR A 1 105 ? -9.827 17.434 18.175 1.00 92.00 105 THR A O 1
ATOM 794 N N . SER A 1 106 ? -11.249 19.111 18.607 1.00 85.88 106 SER A N 1
ATOM 795 C CA . SER A 1 106 ? -10.233 19.995 19.187 1.00 85.88 106 SER A CA 1
ATOM 796 C C . SER A 1 106 ? -9.845 19.503 20.583 1.00 85.88 106 SER A C 1
ATOM 798 O O . SER A 1 106 ? -10.439 19.893 21.589 1.00 85.88 106 SER A O 1
ATOM 800 N N . THR A 1 107 ? -8.864 18.606 20.654 1.00 85.25 107 THR A N 1
ATOM 801 C CA . THR A 1 107 ? -8.295 18.146 21.925 1.00 85.25 107 THR A CA 1
ATOM 802 C C . THR A 1 107 ? -7.388 19.224 22.522 1.00 85.25 107 THR A C 1
ATOM 804 O O . THR A 1 107 ? -6.531 19.770 21.832 1.00 85.25 107 THR A O 1
ATOM 807 N N . GLY A 1 108 ? -7.559 19.511 23.812 1.00 83.31 108 GLY A N 1
ATOM 808 C CA . GLY A 1 108 ? -6.762 20.464 24.594 1.00 83.31 108 GLY A CA 1
ATOM 809 C C . GLY A 1 108 ? -6.611 19.963 26.032 1.00 83.31 108 GLY A C 1
ATOM 810 O O . GLY A 1 108 ? -6.987 18.830 26.323 1.00 83.31 108 GLY A O 1
ATOM 811 N N . GLU A 1 109 ? -6.111 20.773 26.968 1.00 85.75 109 GLU A N 1
ATOM 812 C CA . GLU A 1 109 ? -5.873 20.315 28.356 1.00 85.75 109 GLU A CA 1
ATOM 813 C C . GLU A 1 109 ? -7.112 19.699 29.032 1.00 85.75 109 GLU A C 1
ATOM 815 O O . GLU A 1 109 ? -7.000 18.719 29.773 1.00 85.75 109 GLU A O 1
ATOM 820 N N . GLN A 1 110 ? -8.295 20.239 28.723 1.00 89.44 110 GLN A N 1
ATOM 821 C CA . GLN A 1 110 ? -9.585 19.823 29.283 1.00 89.44 110 GLN A CA 1
ATOM 822 C C . GLN A 1 110 ? -10.257 18.664 28.518 1.00 89.44 110 GLN A C 1
ATOM 824 O O . GLN A 1 110 ? -11.234 18.105 29.007 1.00 89.44 110 GLN A O 1
ATOM 829 N N . MET A 1 111 ? -9.764 18.280 27.332 1.00 89.88 111 MET A N 1
ATOM 830 C CA . MET A 1 111 ? -10.411 17.292 26.454 1.00 89.88 111 MET A CA 1
ATOM 831 C C . MET A 1 111 ? -9.423 16.230 25.977 1.00 89.88 111 MET A C 1
ATOM 833 O O . MET A 1 111 ? -8.496 16.518 25.222 1.00 89.88 111 MET A O 1
ATOM 837 N N . LYS A 1 112 ? -9.656 14.980 26.394 1.00 90.38 112 LYS A N 1
ATOM 838 C CA . LYS A 1 112 ? -8.790 13.829 26.102 1.00 90.38 112 LYS A CA 1
ATOM 839 C C . LYS A 1 112 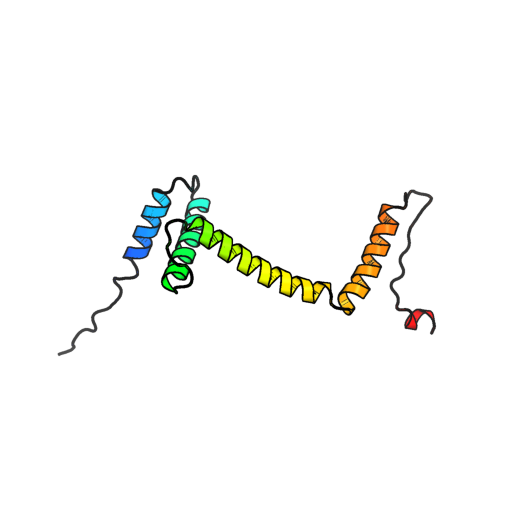? -9.599 12.687 25.499 1.00 90.38 112 LYS A C 1
ATOM 841 O O . LYS A 1 112 ? -10.631 12.308 26.046 1.00 90.38 112 LYS A O 1
ATOM 846 N N . ILE A 1 113 ? -9.089 12.096 24.423 1.00 91.38 113 ILE A N 1
ATOM 847 C CA . ILE A 1 113 ? -9.642 10.881 23.817 1.00 91.38 113 ILE A CA 1
ATOM 848 C C . ILE A 1 113 ? -8.872 9.687 24.390 1.00 91.38 113 ILE A C 1
ATOM 850 O O . ILE A 1 113 ? -7.647 9.638 24.303 1.00 91.38 113 ILE A O 1
ATOM 854 N N . LYS A 1 114 ? -9.580 8.732 25.001 1.00 91.81 114 LYS A N 1
ATOM 855 C CA . LYS A 1 114 ? -9.005 7.464 25.472 1.00 91.81 114 LYS A CA 1
ATOM 856 C C . LYS A 1 114 ? -9.611 6.324 24.670 1.00 91.81 114 LYS A C 1
ATOM 858 O O . LYS A 1 114 ? -10.830 6.216 24.591 1.00 91.81 114 LYS A O 1
ATOM 863 N N . VAL A 1 115 ? -8.758 5.485 24.094 1.00 92.94 115 VAL A N 1
ATOM 864 C CA . VAL A 1 115 ? -9.172 4.369 23.240 1.00 92.94 115 VAL A CA 1
ATOM 865 C C . VAL A 1 115 ? -8.993 3.061 24.001 1.00 92.94 115 VAL A C 1
ATOM 867 O O . VAL A 1 115 ? -7.935 2.821 24.580 1.00 92.94 115 VAL A O 1
ATOM 870 N N . LEU A 1 116 ? -10.020 2.214 23.978 1.00 93.38 116 LEU A N 1
ATOM 871 C CA . LEU A 1 116 ? -9.960 0.831 24.442 1.00 93.38 116 LEU A CA 1
ATOM 872 C C . LEU A 1 116 ? -10.160 -0.087 23.236 1.00 93.38 116 LEU A C 1
ATOM 874 O O . LEU A 1 116 ? -11.219 -0.060 22.613 1.00 93.38 116 LEU A O 1
ATOM 878 N N . ASN A 1 117 ? -9.149 -0.891 22.912 1.00 92.00 117 ASN A N 1
ATOM 879 C CA . ASN A 1 117 ? -9.257 -1.903 21.867 1.00 92.00 117 ASN A CA 1
ATOM 880 C C . ASN A 1 117 ? -9.828 -3.196 22.463 1.00 92.00 117 ASN A C 1
ATOM 882 O O . ASN A 1 117 ? -9.164 -3.843 23.269 1.00 92.00 117 ASN A O 1
ATOM 886 N N . THR A 1 118 ? -11.054 -3.552 22.088 1.00 92.06 118 THR A N 1
ATOM 887 C CA . THR A 1 118 ? -11.708 -4.797 22.506 1.00 92.06 118 THR A CA 1
ATOM 888 C C . THR A 1 118 ? -12.752 -5.220 21.478 1.00 92.06 118 THR A C 1
ATOM 890 O O . THR A 1 118 ? -13.306 -4.391 20.749 1.00 92.06 118 THR A O 1
ATOM 893 N N . THR A 1 119 ? -13.038 -6.519 21.400 1.00 91.19 119 THR A N 1
ATOM 894 C CA . THR A 1 119 ? -14.099 -7.026 20.527 1.00 91.19 119 THR A CA 1
ATOM 895 C C . THR A 1 119 ? -15.470 -6.947 21.205 1.00 91.19 119 THR A C 1
ATOM 897 O O . THR A 1 119 ? -15.603 -7.049 22.422 1.00 91.19 119 THR A O 1
ATOM 900 N N . LYS A 1 120 ? -16.551 -6.857 20.415 1.00 88.69 120 LYS A N 1
ATOM 901 C CA . LYS A 1 120 ? -17.930 -6.854 20.951 1.00 88.69 120 LYS A CA 1
ATOM 902 C C . LYS A 1 120 ? -18.237 -8.077 21.833 1.00 88.69 120 LYS A C 1
ATOM 904 O O . LYS A 1 120 ? -19.058 -7.983 22.735 1.00 88.69 120 LYS A O 1
ATOM 909 N N . LYS A 1 121 ? -17.597 -9.223 21.567 1.00 92.81 121 LYS A N 1
ATOM 910 C CA . LYS A 1 121 ? -17.776 -10.454 22.352 1.00 92.81 121 LYS A CA 1
ATOM 911 C C . LYS A 1 121 ? -17.095 -10.379 23.720 1.00 92.81 121 LYS A C 1
ATOM 913 O O . LYS A 1 121 ? -17.623 -10.949 24.663 1.00 92.81 121 LYS A O 1
ATOM 918 N N . GLU A 1 122 ? -15.951 -9.708 23.813 1.00 93.12 122 GLU A N 1
ATOM 919 C CA . GLU A 1 122 ? -15.225 -9.495 25.072 1.00 93.12 122 GLU A CA 1
ATOM 920 C C . GLU A 1 122 ? -15.937 -8.488 25.974 1.00 93.12 122 GLU A C 1
ATOM 922 O O . GLU A 1 122 ? -15.948 -8.672 27.181 1.00 93.12 122 GLU A O 1
ATOM 927 N N . LEU A 1 123 ? -16.579 -7.467 25.396 1.00 92.25 123 LEU A N 1
ATOM 928 C CA . LEU A 1 123 ? -17.271 -6.426 26.163 1.00 92.25 123 LEU A CA 1
ATOM 929 C C . LEU A 1 123 ? -18.568 -6.909 26.841 1.00 92.25 123 LEU A C 1
ATOM 931 O O . LEU A 1 123 ? -19.000 -6.324 27.828 1.00 92.25 123 LEU A O 1
ATOM 935 N N . VAL A 1 124 ? -19.228 -7.922 26.270 1.00 91.62 124 VAL A N 1
ATOM 936 C CA . VAL A 1 124 ? -20.543 -8.421 26.730 1.00 91.62 124 VAL A CA 1
ATOM 937 C C . VAL A 1 124 ? -20.412 -9.638 27.661 1.00 91.62 124 VAL A C 1
ATOM 939 O O . VAL A 1 124 ? -21.404 -10.063 28.249 1.00 91.62 124 VAL A O 1
ATOM 942 N N . LYS A 1 125 ? -19.212 -10.213 27.779 1.00 63.75 125 LYS A N 1
ATOM 943 C CA . LYS A 1 125 ? -18.926 -11.360 28.649 1.00 63.75 125 LYS A CA 1
ATOM 944 C C . LYS A 1 125 ? -18.624 -10.913 30.073 1.00 63.75 125 LYS A C 1
ATOM 946 O O . LYS A 1 125 ? -19.030 -11.662 30.985 1.00 63.75 125 LYS A O 1
#

Radius of gyration: 28.49 Å; Cα contacts (8 Å, |Δi|>4): 36; chains: 1; bounding box: 67×56×64 Å

Solvent-accessible surface area (backbone atoms only — not comparable to full-atom values): 7822 Å² total; per-residue (Å²): 141,84,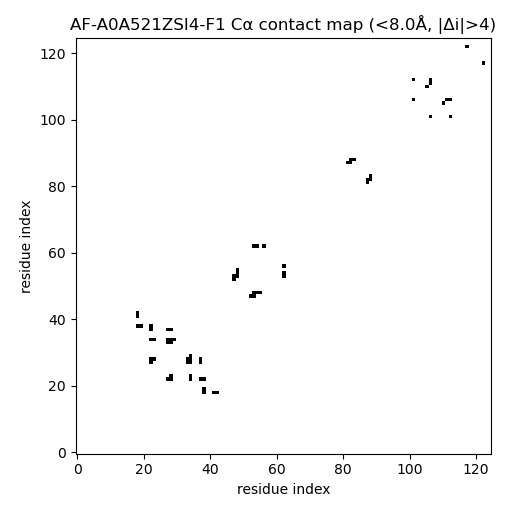84,77,86,79,81,92,66,71,79,70,60,58,56,57,54,52,50,53,52,49,52,71,71,39,92,81,46,95,45,75,69,48,44,55,52,50,46,52,54,54,52,51,50,52,49,41,39,71,72,66,77,44,78,90,50,102,51,53,66,60,53,52,53,51,50,49,52,53,51,50,49,55,50,49,54,55,50,47,56,57,62,68,29,70,71,49,42,59,52,47,55,56,50,53,52,51,51,48,52,60,72,74,45,89,69,50,99,93,40,83,90,85,86,82,94,76,53,78,70,68,77,76,106

Nearest PDB structures (foldseek):
  5umh-assembly1_A  TM=3.777E-01  e=4.475E+00  Burkholderia multivorans ATCC 17616
  1dlq-assembly1_B  TM=4.181E-01  e=5.799E+00  Acinetobacter baylyi ADP1
  5td3-assembly1_A  TM=3.891E-01  e=6.602E+00  Burkholderia vietnamiensis G4
  2azq-assembly1_A-2  TM=4.145E-01  e=7.044E+00  Pseudomonas putida

Secondary structure (DSSP, 8-state):
---------SHHHHHHHHHHHHHHHSTT-SSHHHHHHHHHHHHHHHHHHHTTSS---TTHHHHHHHHHHHHHHHHHHHHHHHHT-HHHHHHHHHHHHHHHHHHHS--BTTB--------HHHH--